Protein AF-A0A3D3UXT2-F1 (afdb_monomer)

Mean predicted aligned error: 9.72 Å

Secondary structure (DSSP, 8-state):
------------HHHHHHHHHHHHHHHHHHHHHHHHHHHHTTTTS-SSHHHHHHHHTTS-HHHHHHHHHHHT--SHHHHHHHHHHHHT-

Solvent-accessible surface area (backbone atoms only — not comparable to full-atom values): 5402 Å² total; per-residue (Å²): 138,84,83,81,82,78,80,73,84,74,73,51,67,68,59,54,52,53,51,53,54,51,50,55,52,50,55,51,51,51,52,52,51,53,47,48,60,55,54,52,76,49,69,86,48,62,80,39,63,69,52,46,49,60,50,55,76,69,53,54,70,68,55,52,52,49,45,24,64,74,72,72,44,92,50,71,67,59,44,49,53,52,53,34,62,72,70,72,76

Foldseek 3Di:
DDDDPPPPPPPDVVNVVVVVVVVVVVVLVVLVVLLVVQLCLCVPFPLDLVSLVVSLVVRDPVSCVSQCVVVVHDDSVVSSVVSSVVVVD

Radius of gyration: 22.35 Å; Cα contacts (8 Å, |Δi|>4): 41; chains: 1; bounding box: 38×42×68 Å

pLDDT: mean 84.5, std 16.67, range [39.47, 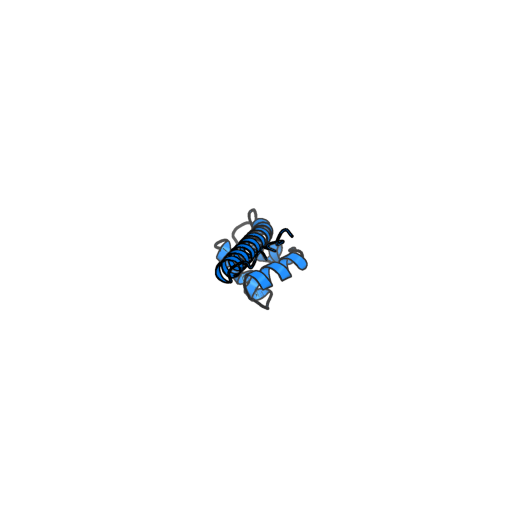97.88]

Structure (mmCIF, N/CA/C/O backbone):
data_AF-A0A3D3UXT2-F1
#
_entry.id   AF-A0A3D3UXT2-F1
#
loop_
_atom_site.group_PDB
_atom_site.id
_atom_site.type_symbol
_atom_site.label_atom_id
_atom_site.label_alt_id
_atom_site.label_comp_id
_atom_site.label_asym_id
_atom_site.label_entity_id
_atom_site.label_seq_id
_atom_site.pdbx_PDB_ins_code
_atom_site.Cartn_x
_atom_site.Cartn_y
_atom_site.Cartn_z
_atom_site.occupancy
_atom_site.B_iso_or_equiv
_atom_site.auth_seq_id
_atom_site.auth_comp_id
_atom_site.auth_asym_id
_atom_site.auth_atom_id
_atom_site.pdbx_PDB_model_num
ATOM 1 N N . MET A 1 1 ? -27.011 33.186 53.277 1.00 39.47 1 MET A N 1
ATOM 2 C CA . MET A 1 1 ? -27.255 31.847 52.709 1.00 39.47 1 MET A CA 1
ATOM 3 C C . MET A 1 1 ? -27.135 32.048 51.218 1.00 39.47 1 MET A C 1
ATOM 5 O O . MET A 1 1 ? -28.083 32.536 50.626 1.00 39.47 1 MET A O 1
ATOM 9 N N . ASP A 1 2 ? -25.942 31.842 50.668 1.00 41.25 2 ASP A N 1
ATOM 10 C CA . ASP A 1 2 ? -25.688 32.055 49.243 1.00 41.25 2 ASP A CA 1
ATOM 11 C C . ASP A 1 2 ? -25.874 30.730 48.507 1.00 41.25 2 ASP A C 1
ATOM 13 O O . ASP A 1 2 ? -25.212 29.733 48.805 1.00 41.25 2 ASP A O 1
ATOM 17 N N . GLU A 1 3 ? -26.852 30.721 47.604 1.00 45.59 3 GLU A N 1
ATOM 18 C CA . GLU A 1 3 ? -27.188 29.598 46.740 1.00 45.59 3 GLU A CA 1
ATOM 19 C C . GLU A 1 3 ? -26.071 29.398 45.716 1.00 45.59 3 GLU A C 1
ATOM 21 O O . GLU A 1 3 ? -25.831 30.215 44.828 1.00 45.59 3 GLU A O 1
ATOM 26 N N . ASN A 1 4 ? -25.363 28.285 45.869 1.00 47.75 4 ASN A N 1
ATOM 27 C CA . ASN A 1 4 ? -24.297 27.868 44.979 1.00 47.75 4 ASN A CA 1
ATOM 28 C C . ASN A 1 4 ? -24.936 27.282 43.706 1.00 47.75 4 ASN A C 1
ATOM 30 O O . ASN A 1 4 ? -25.341 26.119 43.688 1.00 47.75 4 ASN A O 1
ATOM 34 N N . ILE A 1 5 ? -25.081 28.093 42.653 1.00 49.53 5 ILE A N 1
ATOM 35 C CA . ILE A 1 5 ? -25.534 27.624 41.336 1.00 49.53 5 ILE A CA 1
ATOM 36 C C . ILE A 1 5 ? -24.397 26.801 40.724 1.00 49.53 5 ILE A C 1
ATOM 38 O O . ILE A 1 5 ? -23.435 27.335 40.173 1.00 49.53 5 ILE A O 1
ATOM 42 N N . VAL A 1 6 ? -24.507 25.480 40.839 1.00 48.38 6 VAL A N 1
ATOM 43 C CA . VAL A 1 6 ? -23.660 24.534 40.112 1.00 48.38 6 VAL A CA 1
ATOM 44 C C . VAL A 1 6 ? -24.123 24.569 38.657 1.00 48.38 6 VAL A C 1
ATOM 46 O O . VAL A 1 6 ? -25.114 23.941 38.294 1.00 48.38 6 VAL A O 1
ATOM 49 N N . ILE A 1 7 ? -23.450 25.363 37.824 1.00 51.53 7 ILE A N 1
ATOM 50 C CA . ILE A 1 7 ? -23.622 25.295 36.371 1.00 51.53 7 ILE A CA 1
ATOM 51 C C . ILE A 1 7 ? -22.967 23.984 35.932 1.00 51.53 7 ILE A C 1
ATOM 53 O O . ILE A 1 7 ? -21.769 23.935 35.653 1.00 51.53 7 ILE A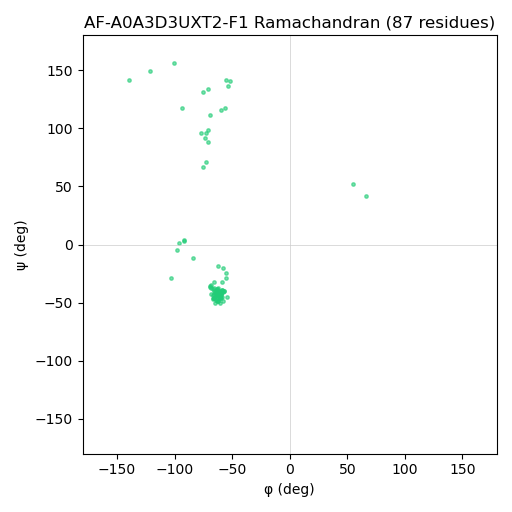 O 1
ATOM 57 N N . GLU A 1 8 ? -23.733 22.893 35.941 1.00 52.19 8 GLU A N 1
ATOM 58 C CA . GLU A 1 8 ? -23.331 21.674 35.252 1.00 52.19 8 GLU A CA 1
ATOM 59 C C . GLU A 1 8 ? -23.162 22.024 33.776 1.00 52.19 8 GLU A C 1
ATOM 61 O O . GLU A 1 8 ? -24.100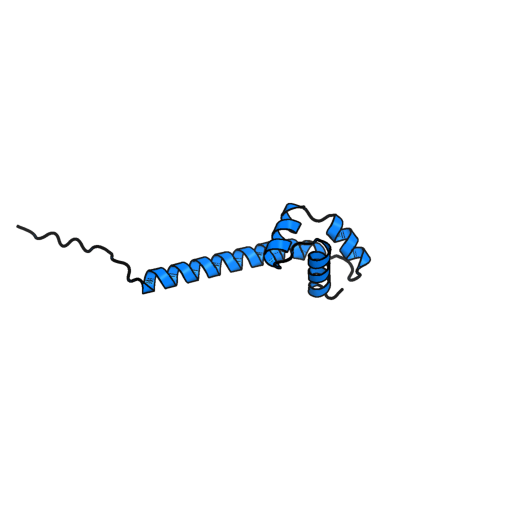 22.437 33.092 1.00 52.19 8 GLU A O 1
ATOM 66 N N . ASN A 1 9 ? -21.926 21.909 33.301 1.00 57.25 9 ASN A N 1
ATOM 67 C CA . ASN A 1 9 ? -21.543 22.166 31.925 1.00 57.25 9 ASN A CA 1
ATOM 68 C C . ASN A 1 9 ? -22.075 21.007 31.059 1.00 57.25 9 ASN A C 1
ATOM 70 O O . ASN A 1 9 ? -21.327 20.131 30.627 1.00 57.25 9 ASN A O 1
ATOM 74 N N . VAL A 1 10 ? -23.397 20.951 30.876 1.00 58.78 10 VAL A N 1
ATOM 75 C CA . VAL A 1 10 ? -24.068 19.978 30.017 1.00 58.78 10 VAL A CA 1
ATOM 76 C C . VAL A 1 10 ? -23.791 20.400 28.584 1.00 58.78 10 VAL A C 1
ATOM 78 O O . VAL A 1 10 ? -24.487 21.229 27.998 1.00 58.78 10 VAL A O 1
ATOM 81 N N . GLU A 1 11 ? -22.719 19.857 28.015 1.00 58.53 11 GLU A N 1
ATOM 82 C CA . GLU A 1 11 ? -22.498 19.956 26.581 1.00 58.53 11 GLU A CA 1
ATOM 83 C C . GLU A 1 11 ? -23.711 19.387 25.849 1.00 58.53 11 GLU A C 1
ATOM 85 O O . GLU A 1 11 ? -24.042 18.206 25.979 1.00 58.53 11 GLU A O 1
ATOM 90 N N . SER A 1 12 ? -24.371 20.258 25.085 1.00 65.00 12 SER A N 1
ATOM 91 C CA . SER A 1 12 ? -25.443 19.889 24.166 1.00 65.00 12 SER A CA 1
ATOM 92 C C . SER A 1 12 ? -24.969 18.764 23.245 1.00 65.00 12 SER A C 1
ATOM 94 O O . SER A 1 12 ? -23.826 18.782 22.780 1.00 65.00 12 SER A O 1
ATOM 96 N N . ASP A 1 13 ? -25.844 17.803 22.950 1.00 65.62 13 ASP A N 1
ATOM 97 C CA . ASP A 1 13 ? -25.523 16.651 22.098 1.00 65.62 13 ASP A CA 1
ATOM 98 C C . ASP A 1 13 ? -24.991 17.070 20.722 1.00 65.62 13 ASP A C 1
ATOM 100 O O . ASP A 1 13 ? -24.115 16.413 20.169 1.00 65.62 13 ASP A O 1
ATOM 104 N N . HIS A 1 14 ? -25.405 18.241 20.232 1.00 61.19 14 HIS A N 1
ATOM 105 C CA . HIS A 1 14 ? -24.857 18.846 19.022 1.00 61.19 14 HIS A CA 1
ATOM 106 C C . HIS A 1 14 ? -23.343 19.130 19.118 1.00 61.19 14 HIS A C 1
ATOM 108 O O . HIS A 1 14 ? -22.597 18.873 18.175 1.00 61.19 14 HIS A O 1
ATOM 114 N N . CYS A 1 15 ? -22.864 19.599 20.274 1.00 67.31 15 CYS A N 1
ATOM 115 C CA . CYS A 1 15 ? -21.445 19.864 20.523 1.00 67.31 15 CYS A CA 1
ATOM 116 C C . CYS A 1 15 ? -20.632 18.556 20.589 1.00 67.31 15 CYS A C 1
ATOM 118 O O . CYS A 1 15 ? -19.516 18.492 20.069 1.00 67.31 15 CYS A O 1
ATOM 120 N N . LYS A 1 16 ? -21.221 17.486 21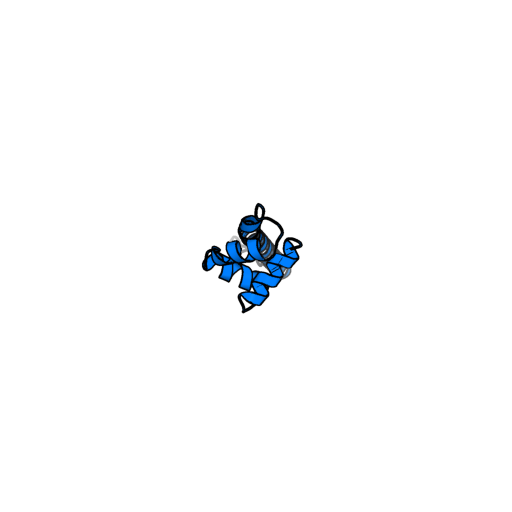.145 1.00 69.81 16 LYS A N 1
ATOM 121 C CA . LYS A 1 16 ? -20.622 16.139 21.168 1.00 69.81 16 LYS A CA 1
ATOM 122 C C . LYS A 1 16 ? -20.499 15.557 19.757 1.00 69.81 16 LYS A C 1
ATOM 124 O O . LYS A 1 16 ? -19.429 15.074 19.392 1.00 69.81 16 LYS A O 1
ATOM 129 N N . THR A 1 17 ? -21.551 15.665 18.939 1.00 74.12 17 THR A N 1
ATOM 130 C CA . THR A 1 17 ? -21.539 15.203 17.540 1.00 74.12 17 THR A CA 1
ATOM 131 C C . THR A 1 17 ? -20.480 15.933 16.713 1.00 74.12 17 THR A C 1
ATOM 133 O O . THR A 1 17 ? -19.691 15.287 16.030 1.00 74.12 17 THR A O 1
ATOM 136 N N . MET A 1 18 ? -20.387 17.264 16.820 1.00 67.81 18 MET A N 1
ATOM 137 C CA . MET A 1 18 ? -19.382 18.041 16.081 1.00 67.81 18 MET A CA 1
ATOM 138 C C . MET A 1 18 ? -17.938 17.682 16.467 1.00 67.81 18 MET A C 1
ATOM 140 O O . MET A 1 18 ? -17.065 17.654 15.597 1.00 67.81 18 MET A O 1
ATOM 144 N N . ARG A 1 19 ? -17.667 17.397 17.751 1.00 67.38 19 ARG A N 1
ATOM 145 C CA . ARG A 1 19 ? -16.339 16.935 18.194 1.00 67.38 19 ARG A CA 1
ATOM 146 C C . ARG A 1 19 ? -15.999 15.560 17.639 1.00 67.38 19 ARG A C 1
ATOM 148 O O . ARG A 1 19 ? -14.923 15.407 17.070 1.00 67.38 19 ARG A O 1
ATOM 155 N N . MET A 1 20 ? -16.933 14.616 17.722 1.00 69.31 20 MET A N 1
ATOM 156 C CA . MET A 1 20 ? -16.752 13.268 17.184 1.00 69.31 20 MET A CA 1
ATOM 157 C C . MET A 1 20 ? -16.490 13.297 15.670 1.00 69.31 20 MET A C 1
ATOM 159 O O . MET A 1 20 ? -15.577 12.640 15.180 1.00 69.31 20 MET A O 1
ATOM 163 N N . GLU A 1 21 ? -17.227 14.111 14.911 1.00 67.12 21 GLU A N 1
ATOM 164 C CA . GLU A 1 21 ? -16.968 14.294 13.478 1.00 67.12 21 GLU A CA 1
ATOM 165 C C . GLU A 1 21 ? -15.592 14.912 13.193 1.00 67.12 21 GLU A C 1
ATOM 167 O O . GLU A 1 21 ? -14.941 14.553 12.209 1.00 67.12 21 GLU A O 1
ATOM 172 N N . ALA A 1 22 ? -15.145 15.861 14.019 1.00 65.25 22 ALA A N 1
ATOM 173 C CA . ALA A 1 22 ? -13.831 16.479 13.876 1.00 65.25 22 ALA A CA 1
ATOM 174 C C . ALA A 1 22 ? -12.693 15.494 14.186 1.00 65.25 22 ALA A C 1
ATOM 176 O O . ALA A 1 22 ? -11.668 15.523 13.506 1.00 65.25 22 ALA A O 1
ATOM 177 N N . GLU A 1 23 ? -12.874 14.619 15.175 1.00 72.06 23 GLU A N 1
ATOM 178 C CA . GLU A 1 23 ? -11.948 13.530 15.508 1.00 72.06 23 GLU A CA 1
ATOM 179 C C . GLU A 1 23 ? -11.871 12.509 14.368 1.00 72.06 23 GLU A C 1
ATOM 181 O O . GLU A 1 23 ? -10.790 12.294 13.827 1.00 72.06 23 GLU A O 1
ATOM 186 N N . LEU A 1 24 ? -13.013 12.023 13.868 1.00 70.50 24 LEU A N 1
ATOM 187 C CA . LEU A 1 24 ? -13.063 11.111 12.716 1.00 70.50 24 LEU A CA 1
ATOM 188 C C . LEU A 1 24 ? -12.383 11.695 11.467 1.00 70.50 24 LEU A C 1
ATOM 190 O O . LEU A 1 24 ? -11.685 10.994 10.731 1.00 70.50 24 LEU A O 1
ATOM 194 N N . LYS A 1 25 ? -12.571 12.995 11.206 1.00 70.62 25 LYS A N 1
ATOM 195 C CA . LYS A 1 25 ? -11.897 13.687 10.095 1.00 70.62 25 LYS A CA 1
ATOM 196 C C . LYS A 1 25 ? -10.384 13.760 10.301 1.00 70.62 25 LYS A C 1
ATOM 198 O O . LYS A 1 25 ? -9.650 13.587 9.329 1.00 70.62 25 LYS A O 1
ATOM 203 N N . ARG A 1 26 ? -9.911 14.013 11.527 1.00 67.38 26 ARG A N 1
ATOM 204 C CA . ARG A 1 26 ? -8.474 14.016 11.846 1.00 67.38 26 ARG A CA 1
ATOM 205 C C . ARG A 1 26 ? -7.860 12.635 11.660 1.00 67.38 26 ARG A C 1
ATOM 207 O O . ARG A 1 26 ? -6.824 12.543 11.007 1.00 67.38 26 ARG A O 1
ATOM 214 N N . ASP A 1 27 ? -8.526 11.592 12.138 1.00 80.38 27 ASP A N 1
ATOM 215 C CA . ASP A 1 27 ? -8.051 10.212 12.011 1.00 80.38 27 ASP A CA 1
ATOM 216 C C . ASP A 1 27 ? -7.947 9.796 10.544 1.00 80.38 27 ASP A C 1
ATOM 218 O O . ASP A 1 27 ? -6.939 9.239 10.110 1.00 80.38 27 ASP A O 1
ATOM 222 N N . ARG A 1 28 ? -8.941 10.165 9.729 1.00 80.00 28 ARG A N 1
ATOM 223 C CA . ARG A 1 28 ? -8.908 9.905 8.287 1.00 80.00 28 ARG A CA 1
ATOM 224 C C . ARG A 1 28 ? -7.756 10.628 7.585 1.00 80.00 28 ARG A C 1
ATOM 226 O O . ARG A 1 28 ? -7.134 10.053 6.696 1.00 80.00 28 ARG A O 1
ATOM 233 N N . LEU A 1 29 ? -7.468 11.876 7.959 1.00 84.31 29 LEU A N 1
ATOM 234 C CA . LEU A 1 29 ? -6.331 12.620 7.405 1.00 84.31 29 LEU A CA 1
ATOM 235 C C . LEU A 1 29 ? -4.991 11.996 7.818 1.00 84.31 29 LEU A C 1
ATOM 237 O O . LEU A 1 29 ? -4.073 11.944 7.000 1.00 84.31 29 LEU A O 1
ATOM 241 N N . ALA A 1 30 ? -4.882 11.504 9.055 1.00 87.00 30 ALA A N 1
ATOM 242 C CA . ALA A 1 30 ? -3.698 10.792 9.525 1.00 87.00 30 ALA A CA 1
ATOM 243 C C . ALA A 1 30 ? -3.472 9.502 8.720 1.00 87.00 30 ALA A C 1
ATOM 245 O O . ALA A 1 30 ? -2.393 9.325 8.158 1.00 87.00 30 ALA A O 1
ATOM 246 N N . GLN A 1 31 ? -4.513 8.682 8.541 1.00 87.50 31 GLN A N 1
ATOM 247 C CA . GLN A 1 31 ? -4.454 7.464 7.721 1.00 87.50 31 GLN A CA 1
ATOM 248 C C . GLN A 1 31 ? -4.075 7.753 6.263 1.00 87.50 31 GLN A C 1
ATOM 250 O O . GLN A 1 31 ? -3.255 7.048 5.682 1.00 87.50 31 GLN A O 1
ATOM 255 N N . GLN A 1 32 ? -4.637 8.810 5.665 1.00 90.38 32 GLN A N 1
ATOM 256 C CA . GLN A 1 32 ? -4.268 9.234 4.311 1.00 90.38 32 GLN A CA 1
ATOM 257 C C . GLN A 1 32 ? -2.799 9.637 4.215 1.00 90.38 32 GLN A C 1
ATOM 259 O O . GLN A 1 32 ? -2.143 9.330 3.222 1.00 90.38 32 GLN A O 1
ATOM 264 N N . ARG A 1 33 ? -2.280 10.327 5.235 1.00 92.25 33 ARG A N 1
ATOM 265 C CA . ARG A 1 33 ? -0.879 10.741 5.276 1.00 92.25 33 ARG A CA 1
ATOM 266 C C . ARG A 1 33 ? 0.047 9.537 5.384 1.00 92.25 33 ARG A C 1
ATOM 268 O O . ARG A 1 33 ? 1.014 9.475 4.637 1.00 92.25 33 ARG A O 1
ATOM 275 N N . GLU A 1 34 ? -0.255 8.594 6.267 1.00 92.38 34 GLU A N 1
ATOM 276 C CA . GLU A 1 34 ? 0.542 7.376 6.433 1.00 92.38 34 GLU A CA 1
ATOM 277 C C . GLU A 1 34 ? 0.535 6.524 5.161 1.00 92.38 34 GLU A C 1
ATOM 279 O O . GLU A 1 34 ? 1.599 6.192 4.645 1.00 92.38 34 GLU A O 1
ATOM 284 N N . ALA A 1 35 ? -0.643 6.279 4.576 1.00 93.38 35 ALA A N 1
ATOM 285 C CA . ALA A 1 35 ? -0.751 5.560 3.309 1.00 93.38 35 ALA A CA 1
ATOM 286 C C . ALA A 1 35 ? 0.024 6.263 2.181 1.00 93.38 35 ALA A C 1
ATOM 288 O O . ALA A 1 35 ? 0.685 5.609 1.375 1.00 93.38 35 ALA A O 1
ATOM 289 N N . TRP A 1 36 ? -0.010 7.599 2.135 1.00 93.94 36 TRP A N 1
ATOM 290 C CA . TRP A 1 36 ? 0.763 8.374 1.169 1.00 93.94 36 TRP A CA 1
ATOM 291 C C . TRP A 1 36 ? 2.276 8.224 1.360 1.00 93.94 36 TRP A C 1
ATOM 293 O O . TRP A 1 36 ? 2.990 8.053 0.371 1.00 93.94 36 TRP A O 1
ATOM 303 N N . GLU A 1 37 ? 2.779 8.241 2.597 1.00 94.12 37 GLU A N 1
ATOM 304 C CA . GLU A 1 37 ? 4.204 7.997 2.858 1.00 94.12 37 GLU A CA 1
ATOM 305 C C . GLU A 1 37 ? 4.626 6.581 2.432 1.00 94.12 37 GLU A C 1
ATOM 307 O O . GLU A 1 37 ? 5.682 6.430 1.817 1.00 94.12 37 GLU A O 1
ATOM 312 N N . CYS A 1 38 ? 3.783 5.561 2.633 1.00 94.06 38 CYS A N 1
ATOM 313 C CA . CYS A 1 38 ? 4.048 4.219 2.105 1.00 94.06 38 CYS A CA 1
ATOM 314 C C . CYS A 1 38 ? 4.079 4.213 0.564 1.00 94.06 38 CYS A C 1
ATOM 316 O O . CYS A 1 38 ? 4.970 3.622 -0.045 1.00 94.06 38 CYS A O 1
ATOM 318 N N . LEU A 1 39 ? 3.143 4.903 -0.099 1.00 95.12 39 LEU A N 1
ATOM 319 C CA . LEU A 1 39 ? 3.092 4.967 -1.566 1.00 95.12 39 LEU A CA 1
ATOM 320 C C . LEU A 1 39 ? 4.298 5.693 -2.173 1.00 95.12 39 LEU A C 1
ATOM 322 O O . LEU A 1 39 ? 4.750 5.307 -3.254 1.00 95.12 39 LEU A O 1
ATOM 326 N N . LYS A 1 40 ? 4.871 6.689 -1.484 1.00 95.50 40 LYS A N 1
ATOM 327 C CA . LYS A 1 40 ? 6.109 7.366 -1.917 1.00 95.50 40 LYS A CA 1
ATOM 328 C C . LYS A 1 40 ? 7.293 6.418 -2.081 1.00 95.50 40 LYS A C 1
ATOM 330 O O . LYS A 1 40 ? 8.210 6.730 -2.839 1.00 95.50 40 LYS A O 1
ATOM 335 N N . PHE A 1 41 ? 7.269 5.239 -1.461 1.00 94.00 41 PHE A N 1
ATOM 336 C CA . PHE A 1 41 ? 8.289 4.209 -1.667 1.00 94.00 41 PHE A CA 1
ATOM 337 C C . PHE A 1 41 ? 8.477 3.818 -3.148 1.00 94.00 41 PHE A C 1
ATOM 339 O O . PHE A 1 41 ? 9.565 3.384 -3.549 1.00 94.00 41 PHE A O 1
ATOM 346 N N . PHE A 1 42 ? 7.435 4.020 -3.962 1.00 9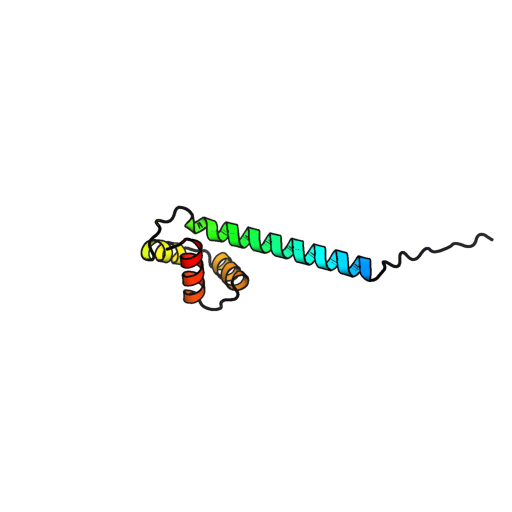5.75 42 PHE A N 1
ATOM 347 C CA . PHE A 1 42 ? 7.396 3.745 -5.398 1.00 95.75 42 PHE A CA 1
ATOM 348 C C . PHE A 1 42 ? 7.652 4.984 -6.274 1.00 95.75 42 PHE A C 1
ATOM 350 O O . PHE A 1 42 ? 7.752 4.859 -7.496 1.00 95.75 42 PHE A O 1
ATOM 357 N N . GLU A 1 43 ? 7.792 6.179 -5.691 1.00 95.19 43 GLU A N 1
ATOM 358 C CA . GLU A 1 43 ? 7.842 7.453 -6.425 1.00 95.19 43 GLU A CA 1
ATOM 359 C C . GLU A 1 43 ? 8.923 7.455 -7.514 1.00 95.19 43 GLU A C 1
ATOM 361 O O . GLU A 1 43 ? 8.637 7.799 -8.663 1.00 95.19 43 GLU A O 1
ATOM 366 N N . GLN A 1 44 ? 10.120 6.975 -7.168 1.00 94.62 44 GLN A N 1
ATOM 367 C CA . GLN A 1 44 ? 11.295 6.901 -8.046 1.00 94.62 44 GLN A CA 1
ATOM 368 C C . GLN A 1 44 ? 11.423 5.563 -8.794 1.00 94.62 44 GLN A C 1
ATOM 370 O O . GLN A 1 44 ? 12.405 5.336 -9.499 1.00 94.62 44 GLN A O 1
ATOM 375 N N . THR A 1 45 ? 10.453 4.658 -8.644 1.00 95.44 45 THR A N 1
ATOM 376 C CA . THR A 1 45 ? 10.478 3.362 -9.333 1.00 95.44 45 THR A CA 1
ATOM 377 C C . THR A 1 45 ? 10.112 3.563 -10.805 1.00 95.44 45 THR A C 1
ATOM 379 O O . THR A 1 45 ? 9.101 4.218 -11.087 1.00 95.44 45 THR A O 1
ATOM 382 N N . PRO A 1 46 ? 10.883 3.008 -11.761 1.00 95.94 46 PRO A N 1
ATOM 383 C CA . PRO A 1 46 ? 10.528 3.074 -13.173 1.00 95.94 46 PRO A CA 1
ATOM 384 C C . PRO A 1 46 ? 9.105 2.557 -13.412 1.00 95.94 46 PRO A C 1
ATOM 386 O O . PRO A 1 46 ? 8.717 1.532 -12.851 1.00 95.94 46 PRO A O 1
ATOM 389 N N . ARG A 1 47 ? 8.329 3.265 -14.242 1.00 94.69 47 ARG A N 1
ATOM 390 C CA . ARG A 1 47 ? 6.901 2.998 -14.496 1.00 94.69 47 ARG A CA 1
ATOM 391 C C . ARG A 1 47 ? 6.700 1.772 -15.393 1.00 94.69 47 ARG A C 1
ATOM 393 O O . ARG A 1 47 ? 6.304 1.878 -16.545 1.00 94.69 47 ARG A O 1
ATOM 400 N N . THR A 1 48 ? 7.055 0.611 -14.861 1.00 95.94 48 THR A N 1
ATOM 401 C CA . THR A 1 48 ? 6.877 -0.703 -15.483 1.00 95.94 48 THR A CA 1
ATOM 402 C C . THR A 1 48 ? 6.435 -1.683 -14.410 1.00 95.94 48 THR A C 1
ATOM 404 O O . THR A 1 48 ? 6.951 -1.629 -13.290 1.00 95.94 48 THR A O 1
ATOM 407 N N . GLU A 1 49 ? 5.530 -2.593 -14.758 1.00 93.44 49 GLU A N 1
ATOM 408 C CA . GLU A 1 49 ? 4.941 -3.541 -13.809 1.00 93.44 49 GLU A CA 1
ATOM 409 C C . GLU A 1 49 ? 6.012 -4.394 -13.118 1.00 93.44 49 GLU A C 1
ATOM 411 O O . GLU A 1 49 ? 5.998 -4.546 -11.903 1.00 93.44 49 GLU A O 1
ATOM 416 N N . VAL A 1 50 ? 7.030 -4.839 -13.864 1.00 96.81 50 VAL A N 1
ATOM 417 C CA . VAL A 1 50 ? 8.146 -5.637 -13.328 1.00 96.81 50 VAL A CA 1
ATOM 418 C C . VAL A 1 50 ? 8.933 -4.889 -12.248 1.00 96.81 50 VAL A C 1
ATOM 420 O O . VAL A 1 50 ? 9.228 -5.456 -11.199 1.00 96.81 50 VAL A O 1
ATOM 423 N N . GLN A 1 51 ? 9.275 -3.617 -12.476 1.00 97.00 51 GLN A N 1
ATOM 424 C CA . GLN A 1 51 ? 10.027 -2.823 -11.493 1.00 97.00 51 GLN A CA 1
ATOM 425 C C . GLN A 1 51 ? 9.178 -2.515 -10.259 1.00 97.00 51 GLN A C 1
ATOM 427 O O . GLN A 1 51 ? 9.678 -2.547 -9.136 1.00 97.00 51 GLN A O 1
ATOM 432 N N . PHE A 1 52 ? 7.885 -2.270 -10.462 1.00 97.19 52 PHE A N 1
ATOM 433 C CA . PHE A 1 52 ? 6.929 -2.097 -9.377 1.00 97.19 52 PHE A CA 1
ATOM 434 C C . PHE A 1 52 ? 6.765 -3.364 -8.549 1.00 97.19 52 PHE A C 1
ATOM 436 O O . PHE A 1 52 ? 6.773 -3.274 -7.327 1.00 97.19 52 PHE A O 1
ATOM 443 N N . PHE A 1 53 ? 6.677 -4.530 -9.186 1.00 96.94 53 PHE A N 1
ATOM 444 C CA . PHE A 1 53 ? 6.577 -5.814 -8.502 1.00 96.94 53 PHE A CA 1
ATOM 445 C C . PHE A 1 53 ? 7.828 -6.086 -7.663 1.00 96.94 53 PHE A C 1
ATOM 447 O O . PHE A 1 53 ? 7.730 -6.345 -6.469 1.00 96.94 53 PHE A O 1
ATOM 454 N N . MET A 1 54 ? 9.019 -5.911 -8.246 1.00 96.88 54 MET A N 1
ATOM 455 C CA . MET A 1 54 ? 10.280 -6.035 -7.504 1.00 96.88 54 MET A CA 1
ATOM 456 C C . MET A 1 54 ? 10.337 -5.086 -6.305 1.00 96.88 54 MET A C 1
ATOM 458 O O . MET A 1 54 ? 10.809 -5.465 -5.236 1.00 96.88 54 MET A O 1
ATOM 462 N N . ARG A 1 55 ? 9.852 -3.850 -6.466 1.00 96.50 55 ARG A N 1
ATOM 463 C CA . ARG A 1 55 ? 9.791 -2.883 -5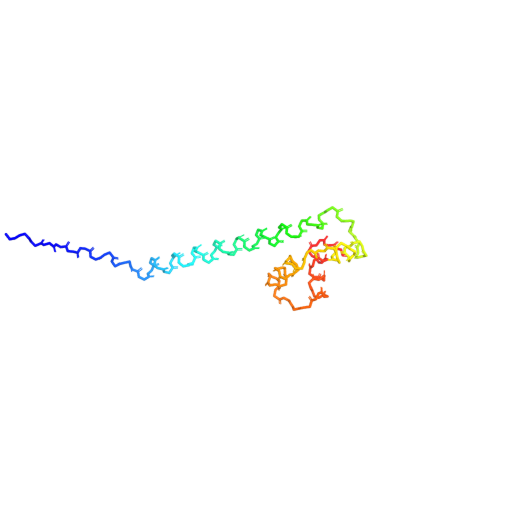.370 1.00 96.50 55 ARG A CA 1
ATOM 464 C C . ARG A 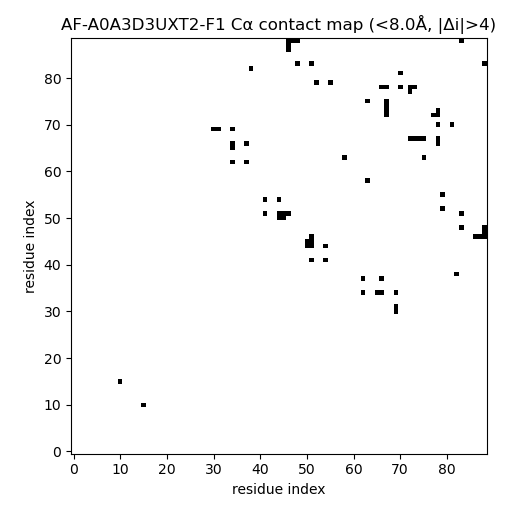1 55 ? 8.774 -3.306 -4.309 1.00 96.50 55 ARG A C 1
ATOM 466 O O . ARG A 1 55 ? 9.083 -3.232 -3.124 1.00 96.50 55 ARG A O 1
ATOM 473 N N . PHE A 1 56 ? 7.607 -3.787 -4.720 1.00 96.56 56 PHE A N 1
ATOM 474 C CA . PHE A 1 56 ? 6.542 -4.260 -3.842 1.00 96.56 56 PHE A CA 1
ATOM 475 C C . PHE A 1 56 ? 6.993 -5.424 -2.952 1.00 96.56 56 PHE A C 1
ATOM 477 O O . PHE A 1 56 ? 6.757 -5.385 -1.749 1.00 96.56 56 PHE A O 1
ATOM 484 N N . GLU A 1 57 ? 7.748 -6.381 -3.492 1.00 96.75 57 GLU A N 1
ATOM 485 C CA . GLU A 1 57 ? 8.328 -7.494 -2.721 1.00 96.75 57 GLU A CA 1
ATOM 486 C C . GLU A 1 57 ? 9.319 -7.037 -1.630 1.00 96.75 57 GLU A C 1
ATOM 488 O O . GLU A 1 57 ? 9.612 -7.782 -0.696 1.00 96.75 57 GLU A O 1
ATOM 493 N N . THR A 1 58 ? 9.833 -5.805 -1.718 1.00 96.00 58 THR A N 1
ATOM 494 C CA . THR A 1 58 ? 10.715 -5.210 -0.696 1.00 96.00 58 THR A CA 1
ATOM 495 C C . THR A 1 58 ? 9.981 -4.316 0.303 1.00 96.00 58 THR A C 1
ATOM 497 O O . THR A 1 58 ? 10.621 -3.730 1.178 1.00 96.00 58 THR A O 1
ATOM 500 N N . LEU A 1 59 ? 8.657 -4.186 0.182 1.00 94.38 59 LEU A N 1
ATOM 501 C CA . LEU A 1 59 ? 7.860 -3.348 1.066 1.00 94.38 59 LEU A CA 1
ATOM 502 C C . LEU A 1 59 ? 7.771 -3.983 2.470 1.00 94.38 59 LEU A C 1
ATOM 504 O O . LEU A 1 59 ? 7.498 -5.183 2.587 1.00 94.38 59 LEU A O 1
ATOM 508 N N . PRO A 1 60 ? 7.974 -3.214 3.556 1.00 95.12 60 PRO A N 1
ATOM 509 C CA . PRO A 1 60 ? 7.797 -3.719 4.912 1.00 95.12 60 PRO A CA 1
ATOM 510 C C . PRO A 1 60 ? 6.403 -4.320 5.131 1.00 95.12 60 PRO A C 1
ATOM 512 O O . PRO A 1 60 ? 5.392 -3.784 4.683 1.00 95.12 60 PRO A O 1
ATOM 515 N N . ARG A 1 61 ? 6.323 -5.426 5.882 1.00 94.50 61 ARG A N 1
ATOM 516 C CA . ARG A 1 61 ? 5.047 -6.113 6.162 1.00 94.50 61 ARG A CA 1
ATOM 517 C C . ARG A 1 61 ? 4.023 -5.211 6.863 1.00 94.50 61 ARG A C 1
ATOM 519 O O . ARG A 1 61 ? 2.819 -5.374 6.661 1.00 94.50 61 ARG A O 1
ATOM 526 N N . GLU A 1 62 ? 4.499 -4.289 7.693 1.00 93.94 62 GLU A N 1
ATOM 527 C CA . GLU A 1 62 ? 3.673 -3.291 8.380 1.00 93.94 62 GLU A CA 1
ATOM 528 C C . GLU A 1 62 ? 3.016 -2.344 7.369 1.00 93.94 62 GLU A C 1
ATOM 530 O O . GLU A 1 62 ? 1.794 -2.208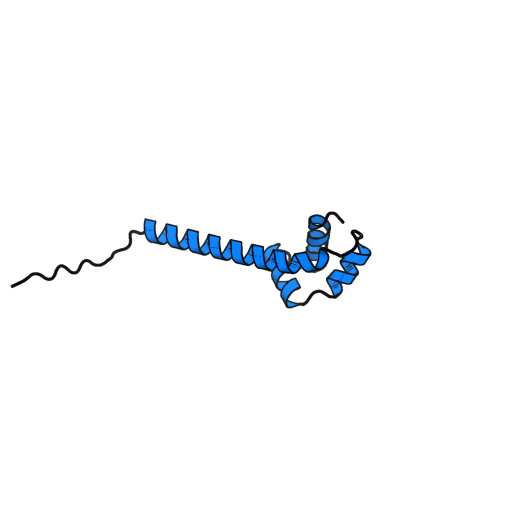 7.377 1.00 93.94 62 GLU A O 1
ATOM 535 N N . ASP A 1 63 ? 3.789 -1.822 6.413 1.00 94.75 63 ASP A N 1
ATOM 536 C CA . ASP A 1 63 ? 3.294 -0.965 5.329 1.00 94.75 63 ASP A CA 1
ATOM 537 C C . ASP A 1 63 ? 2.318 -1.711 4.410 1.00 94.75 63 ASP A C 1
ATOM 539 O O . ASP A 1 63 ? 1.282 -1.168 4.029 1.00 94.75 63 ASP A O 1
ATOM 543 N N . VAL A 1 64 ? 2.589 -2.986 4.096 1.00 95.44 64 VAL A N 1
ATOM 544 C CA . VAL A 1 64 ? 1.649 -3.843 3.349 1.00 95.44 64 VAL A CA 1
ATOM 545 C C . VAL A 1 64 ? 0.320 -3.956 4.099 1.00 95.44 64 VAL A C 1
ATOM 547 O O . VAL A 1 64 ? -0.745 -3.823 3.501 1.00 95.44 64 VAL A O 1
ATOM 550 N N . THR A 1 65 ? 0.365 -4.188 5.411 1.00 95.44 65 THR A N 1
ATOM 551 C CA . THR A 1 65 ? -0.839 -4.333 6.245 1.00 95.44 65 THR A CA 1
ATOM 552 C C . THR A 1 65 ? -1.622 -3.022 6.317 1.00 95.44 65 THR A C 1
ATOM 554 O O . THR A 1 65 ? -2.847 -3.025 6.180 1.00 95.44 65 THR A O 1
ATOM 557 N N . LEU A 1 66 ? -0.918 -1.898 6.471 1.00 94.31 66 LEU A N 1
ATOM 558 C CA . LEU A 1 66 ? -1.505 -0.562 6.472 1.00 94.31 66 LEU A CA 1
ATOM 559 C C . LEU A 1 66 ? -2.199 -0.265 5.143 1.00 94.31 66 LEU A C 1
ATOM 561 O O . LEU A 1 66 ? -3.368 0.118 5.135 1.00 94.31 66 LEU A O 1
ATOM 565 N N . LEU A 1 67 ? -1.517 -0.488 4.018 1.00 95.50 67 LEU A N 1
ATOM 566 C CA . LEU A 1 67 ? -2.075 -0.218 2.697 1.00 95.50 67 LEU A CA 1
ATOM 567 C C . LEU A 1 67 ? -3.263 -1.128 2.367 1.00 95.50 67 LEU A C 1
ATOM 569 O O . LEU A 1 67 ? -4.237 -0.656 1.784 1.00 95.50 67 LEU A O 1
ATOM 573 N N . LYS A 1 68 ? -3.234 -2.403 2.775 1.00 96.44 68 LYS A N 1
ATOM 574 C CA . LYS A 1 68 ? -4.391 -3.304 2.659 1.00 96.44 68 LYS A CA 1
ATOM 575 C C . LYS A 1 68 ? -5.612 -2.767 3.395 1.00 96.44 68 LYS A C 1
ATOM 577 O O . LYS A 1 68 ? -6.686 -2.674 2.808 1.00 96.44 68 LYS A O 1
ATOM 582 N N . SER A 1 69 ? -5.426 -2.348 4.647 1.00 94.12 69 SER A N 1
ATOM 583 C CA . SER A 1 69 ? -6.484 -1.729 5.454 1.00 94.12 69 SER A CA 1
ATOM 584 C C . SER A 1 69 ? -7.004 -0.437 4.813 1.00 94.12 69 SER A C 1
ATOM 586 O O . SER A 1 69 ? -8.211 -0.236 4.700 1.00 94.12 69 SER A O 1
ATOM 588 N N . PHE A 1 70 ? -6.099 0.409 4.311 1.00 93.56 70 PHE A N 1
ATOM 589 C CA . PHE A 1 70 ? -6.441 1.673 3.660 1.00 93.56 70 PHE A CA 1
ATOM 590 C C . PHE A 1 70 ? -7.261 1.487 2.375 1.00 93.56 70 PHE A C 1
ATOM 592 O O . PHE A 1 70 ? -8.235 2.208 2.156 1.00 93.56 70 PHE A O 1
ATOM 599 N N . TYR A 1 71 ? -6.882 0.528 1.526 1.00 93.06 71 TYR A N 1
ATOM 600 C CA . TYR A 1 71 ? -7.597 0.232 0.282 1.00 93.06 71 TYR A CA 1
ATOM 601 C C . TYR A 1 71 ? -8.791 -0.713 0.466 1.00 93.06 71 TYR A C 1
ATOM 603 O O . TYR A 1 71 ? -9.595 -0.838 -0.456 1.00 93.06 71 TYR A O 1
ATOM 611 N N . GLY A 1 72 ? -8.930 -1.350 1.632 1.00 95.50 72 GLY A N 1
ATOM 612 C CA . GLY A 1 72 ? -9.974 -2.337 1.899 1.00 95.50 72 GLY A CA 1
ATOM 613 C C . GLY A 1 72 ? -9.812 -3.611 1.067 1.00 95.50 72 GLY A C 1
ATOM 614 O O . GLY A 1 72 ? -10.798 -4.108 0.530 1.00 95.50 72 GLY A O 1
ATOM 615 N N . VAL A 1 73 ? -8.576 -4.098 0.920 1.00 96.00 73 VAL A N 1
ATOM 616 C CA . VAL A 1 73 ? -8.236 -5.304 0.144 1.00 96.00 73 VAL A CA 1
ATOM 617 C C . VAL A 1 73 ? -7.546 -6.343 1.023 1.00 96.00 73 VAL A C 1
ATOM 619 O O . VAL A 1 73 ? -6.809 -5.992 1.945 1.00 96.00 73 VAL A O 1
ATOM 622 N N . ASP A 1 74 ? -7.732 -7.622 0.708 1.00 95.06 74 ASP A N 1
ATOM 623 C CA . ASP A 1 74 ? -7.245 -8.722 1.549 1.00 95.06 74 ASP A CA 1
ATOM 624 C C . ASP A 1 74 ? -5.984 -9.382 0.973 1.00 95.06 74 ASP A C 1
ATOM 626 O O . ASP A 1 74 ? -5.116 -9.878 1.710 1.00 95.06 74 ASP A O 1
ATOM 630 N N . THR A 1 75 ? -5.820 -9.357 -0.350 1.00 96.81 75 THR A N 1
ATOM 631 C CA . THR A 1 75 ? -4.719 -10.047 -1.036 1.00 96.81 75 THR A CA 1
ATOM 632 C C . THR A 1 75 ? -3.575 -9.107 -1.419 1.00 96.81 75 THR A C 1
ATOM 634 O O . THR A 1 75 ? -3.732 -7.891 -1.524 1.00 96.81 75 THR A O 1
ATOM 637 N N . ASN A 1 76 ? -2.372 -9.671 -1.582 1.00 96.56 76 ASN A N 1
ATOM 638 C CA . ASN A 1 76 ? -1.228 -8.903 -2.083 1.00 96.56 76 ASN A CA 1
ATOM 639 C C . ASN A 1 76 ? -1.427 -8.512 -3.552 1.00 96.56 76 ASN A C 1
ATOM 641 O O . ASN A 1 76 ? -1.041 -7.412 -3.926 1.00 96.56 76 ASN A O 1
ATOM 645 N N . ASP A 1 77 ? -2.073 -9.370 -4.342 1.00 97.06 77 ASP A N 1
ATOM 646 C CA . ASP A 1 77 ? -2.324 -9.135 -5.766 1.00 97.06 77 ASP A CA 1
ATOM 647 C C . ASP A 1 77 ? -3.285 -7.957 -5.984 1.00 97.06 77 ASP A C 1
ATOM 649 O O . ASP A 1 77 ? -3.025 -7.086 -6.813 1.00 97.06 77 ASP A O 1
ATOM 653 N N . GLU A 1 78 ? -4.362 -7.867 -5.194 1.00 97.69 78 GLU A N 1
ATOM 654 C CA . GLU A 1 78 ? -5.273 -6.715 -5.221 1.00 97.69 78 GLU A CA 1
ATOM 655 C C . GLU A 1 78 ? -4.567 -5.428 -4.796 1.00 97.69 78 GLU A C 1
ATOM 657 O O . GLU A 1 78 ? -4.722 -4.392 -5.445 1.00 97.69 78 GLU A O 1
ATOM 662 N N . LEU A 1 79 ? -3.762 -5.484 -3.727 1.00 97.69 79 LEU A N 1
ATOM 663 C CA . LEU A 1 79 ? -2.985 -4.327 -3.292 1.00 97.69 79 LEU A CA 1
ATOM 664 C C . LEU A 1 79 ? -2.002 -3.884 -4.383 1.00 97.69 79 LEU A C 1
ATOM 666 O O . LEU A 1 79 ? -1.905 -2.693 -4.679 1.00 97.69 79 LEU A O 1
ATOM 670 N N . PHE A 1 80 ? -1.297 -4.829 -5.000 1.00 97.88 80 PHE A N 1
ATOM 671 C CA . PHE A 1 80 ? -0.362 -4.549 -6.078 1.00 97.88 80 PHE A CA 1
ATOM 672 C C . PHE A 1 80 ? -1.066 -3.880 -7.266 1.00 97.88 80 PHE A C 1
ATOM 674 O O . PHE A 1 80 ? -0.624 -2.824 -7.721 1.00 97.88 80 PHE A O 1
ATOM 681 N N . ALA A 1 81 ? -2.222 -4.401 -7.689 1.00 97.50 81 ALA A N 1
ATOM 682 C CA . ALA A 1 81 ? -3.032 -3.796 -8.745 1.00 97.50 81 ALA A CA 1
ATOM 683 C C . ALA A 1 81 ? -3.462 -2.355 -8.406 1.00 97.50 81 ALA A C 1
ATOM 685 O O . ALA A 1 81 ? -3.431 -1.473 -9.270 1.00 97.50 81 ALA A O 1
ATOM 686 N N . MET A 1 82 ? -3.817 -2.082 -7.144 1.00 97.25 82 MET A N 1
ATOM 687 C CA . MET A 1 82 ? -4.147 -0.729 -6.682 1.00 97.25 82 MET A CA 1
ATOM 688 C C . MET A 1 82 ? -2.941 0.215 -6.737 1.00 97.25 82 MET A C 1
ATOM 690 O O . MET A 1 82 ? -3.087 1.361 -7.170 1.00 97.25 82 MET A O 1
ATOM 694 N N . ILE A 1 83 ? -1.750 -0.259 -6.359 1.00 95.94 83 ILE A N 1
ATOM 695 C CA . ILE A 1 83 ? -0.505 0.520 -6.425 1.00 95.94 83 ILE A CA 1
ATOM 696 C C . ILE A 1 83 ? -0.129 0.827 -7.882 1.00 95.94 83 ILE A C 1
ATOM 698 O O . ILE A 1 83 ? 0.173 1.982 -8.193 1.00 95.94 83 ILE A O 1
ATOM 702 N N . CYS A 1 84 ? -0.186 -0.155 -8.788 1.00 96.50 84 CYS A N 1
ATOM 703 C CA . CYS A 1 84 ? 0.099 0.068 -10.212 1.00 96.50 84 CYS A CA 1
ATOM 704 C C . CYS A 1 84 ? -0.876 1.076 -10.824 1.00 96.50 84 CYS A C 1
ATOM 706 O O . CYS A 1 84 ? -0.453 2.053 -11.446 1.00 96.50 84 CYS A O 1
ATOM 708 N N . ARG A 1 85 ? -2.175 0.928 -10.534 1.00 96.25 85 ARG A N 1
ATOM 709 C CA . ARG A 1 85 ? -3.202 1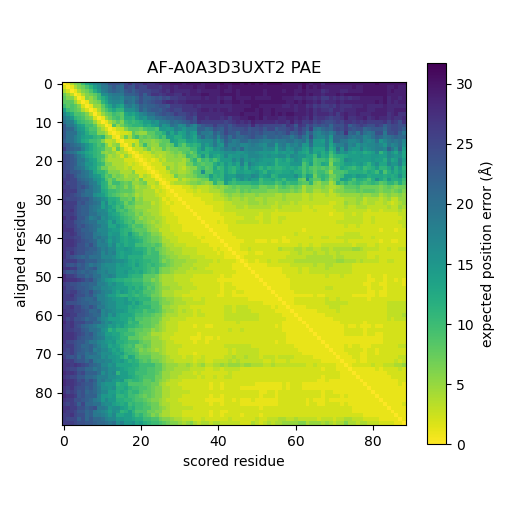.878 -10.972 1.00 96.25 85 ARG A CA 1
ATOM 710 C C . ARG A 1 85 ? -2.955 3.289 -10.440 1.00 96.25 85 ARG A C 1
ATOM 712 O O . ARG A 1 85 ? -3.141 4.251 -11.180 1.00 96.25 85 ARG A O 1
ATOM 719 N N . PHE A 1 86 ? -2.550 3.425 -9.177 1.00 95.31 86 PHE A N 1
ATOM 720 C CA . PHE A 1 86 ? -2.256 4.723 -8.568 1.00 95.31 86 PHE A CA 1
ATOM 721 C C . PHE A 1 86 ? -1.100 5.443 -9.281 1.00 95.31 86 PHE A C 1
ATOM 723 O O . PHE A 1 86 ? -1.175 6.646 -9.522 1.00 95.31 86 PHE A O 1
ATOM 730 N N . TRP A 1 87 ? -0.051 4.707 -9.654 1.00 95.50 87 TRP A N 1
ATOM 731 C CA . TRP A 1 87 ? 1.140 5.260 -10.304 1.00 95.50 87 TRP A CA 1
ATOM 732 C C . TRP A 1 87 ? 1.091 5.264 -11.839 1.00 95.50 87 TRP A C 1
ATOM 734 O O . TRP A 1 87 ? 2.058 5.703 -12.466 1.00 95.50 87 TRP A O 1
ATOM 744 N N . ASN A 1 88 ? -0.028 4.835 -12.432 1.00 95.00 88 ASN A N 1
ATOM 745 C CA . ASN A 1 88 ? -0.228 4.712 -13.878 1.00 95.00 88 ASN A CA 1
ATOM 746 C C . ASN A 1 88 ? 0.852 3.844 -14.555 1.00 95.00 88 ASN A C 1
ATOM 748 O O . ASN A 1 88 ? 1.512 4.274 -15.506 1.00 95.00 88 ASN A O 1
ATOM 752 N N . VAL A 1 89 ? 1.040 2.646 -13.999 1.00 93.31 89 VAL A N 1
ATOM 753 C CA . VAL A 1 89 ? 1.862 1.541 -14.519 1.00 93.31 89 VAL A CA 1
ATOM 754 C C . VAL A 1 89 ? 0.945 0.482 -15.099 1.00 93.31 89 VAL A C 1
ATOM 756 O O . VAL A 1 89 ? 1.234 0.048 -16.233 1.00 93.31 89 VAL A O 1
#

Sequence (89 aa):
MDENIVIENVESDHCKTMRMEAELKRDRLAQQREAWECLKFFEQTPRTEVQFFMRFETLPREDVTLLKSFYGVDTNDELFAMICRFWNV